Protein AF-A0AA43L9E2-F1 (afdb_monomer)

Secondary structure (DSSP, 8-state):
--TTSTT-----HHHHHHHHHHHHHTTS-GGGHHHHHHHHHHHHHHHHHHHHTTS--PPTTHHHHHHHHHHHHHHHHHHHHHHHS--SS--HHHHHHHHHHHHHHHHT--TTTT-

pLDDT: mean 92.57, std 9.2, range [44.69, 98.31]

Radius of gyration: 15.41 Å; Cα contacts (8 Å, |Δi|>4): 73; chains: 1; bounding box: 35×39×40 Å

Sequence (115 aa):
MDRLLDECQYSWYAEDIAIQLYYLLYVFGEDSKSERKVQYELFIKHFEQGYTEDGRHMPEGWKDQLGLFLRLREIIVFVGMHQSWDLSQPDDWTRDFLRDSRMRITKGVSLIDEF

Mean predicted aligned error: 4.19 Å

Foldseek 3Di:
DPPVCPPPDDDDPLLVLLLVLLVQQLQQFPVRLVVSVVSVVVSVVVVQCVCCVVPDDDDPCSVVCNFVSQLVVLVVVLVVCVVPHDPPPDDPSVVRSNVRSVVCNVVSGGSPNPD

Structure (mmCIF, N/CA/C/O backbone):
data_AF-A0AA43L9E2-F1
#
_entry.id   AF-A0AA43L9E2-F1
#
loop_
_atom_site.group_PDB
_atom_site.id
_atom_site.type_symbol
_atom_site.label_atom_id
_atom_site.label_alt_id
_atom_site.label_comp_id
_atom_site.label_asym_id
_atom_site.label_entity_id
_atom_site.label_seq_id
_atom_site.pdbx_PDB_ins_code
_atom_site.Cartn_x
_atom_site.Cartn_y
_atom_site.Cartn_z
_atom_site.occupancy
_atom_site.B_iso_or_equiv
_atom_site.auth_seq_id
_atom_site.auth_comp_id
_atom_site.auth_asym_id
_atom_site.auth_atom_id
_atom_site.pdbx_PDB_model_num
ATOM 1 N N . MET A 1 1 ? -7.580 23.742 -11.805 1.00 44.69 1 MET A N 1
ATOM 2 C CA . MET A 1 1 ? -7.685 23.366 -10.384 1.00 44.69 1 MET A CA 1
ATOM 3 C C . MET A 1 1 ? -8.422 22.029 -10.202 1.00 44.69 1 MET A C 1
ATOM 5 O O . MET A 1 1 ? -8.553 21.608 -9.068 1.00 44.69 1 MET A O 1
ATOM 9 N N . ASP A 1 2 ? -8.773 21.304 -11.282 1.00 50.62 2 ASP A N 1
ATOM 10 C CA . ASP A 1 2 ? -9.681 20.138 -11.209 1.00 50.62 2 ASP A CA 1
ATOM 11 C C . ASP A 1 2 ? -9.048 18.740 -11.355 1.00 50.62 2 ASP A C 1
ATOM 13 O O . ASP A 1 2 ? -9.748 17.753 -11.200 1.00 50.62 2 ASP A O 1
ATOM 17 N N . ARG A 1 3 ? -7.733 18.595 -11.579 1.00 56.19 3 ARG A N 1
ATOM 18 C CA . ARG A 1 3 ? -7.154 17.263 -11.876 1.00 56.19 3 ARG A CA 1
ATOM 19 C C . ARG A 1 3 ? -7.078 16.276 -10.700 1.00 56.19 3 ARG A C 1
ATOM 21 O O . ARG A 1 3 ? -6.760 15.115 -10.914 1.00 56.19 3 ARG A O 1
ATOM 28 N N . LEU A 1 4 ? -7.305 16.717 -9.459 1.00 60.59 4 LEU A N 1
ATOM 29 C CA . LEU A 1 4 ? -7.159 15.858 -8.270 1.00 60.59 4 LEU A CA 1
ATOM 30 C C . LEU A 1 4 ? -8.345 14.900 -8.063 1.00 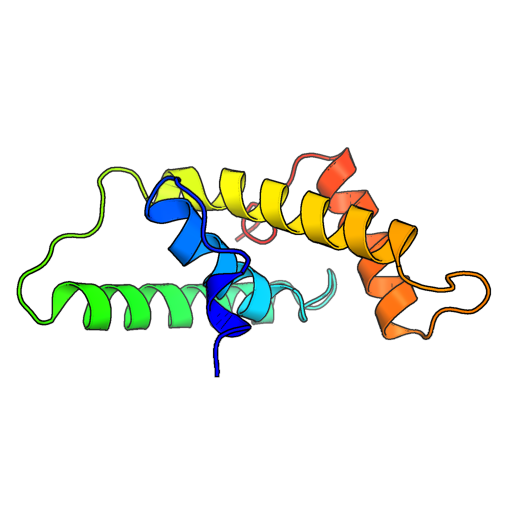60.59 4 LEU A C 1
ATOM 32 O O . LEU A 1 4 ? -8.181 13.901 -7.372 1.00 60.59 4 LEU A O 1
ATOM 36 N N . LEU A 1 5 ? -9.515 15.200 -8.642 1.00 71.19 5 LEU A N 1
ATOM 37 C CA . LEU A 1 5 ? -10.740 14.399 -8.500 1.00 71.19 5 LEU A CA 1
ATOM 38 C C . LEU A 1 5 ? -11.115 13.647 -9.789 1.00 71.19 5 LEU A C 1
ATOM 40 O O . LEU A 1 5 ? -12.150 12.988 -9.821 1.00 71.19 5 LEU A O 1
ATOM 44 N N . ASP A 1 6 ? -10.288 13.718 -10.838 1.00 77.06 6 ASP A N 1
ATOM 45 C CA . ASP A 1 6 ? -10.541 13.030 -12.115 1.00 77.06 6 ASP A CA 1
ATOM 46 C C . ASP A 1 6 ? -10.579 11.495 -11.950 1.00 77.06 6 ASP A C 1
ATOM 48 O O . ASP A 1 6 ? -11.208 10.800 -12.745 1.00 77.06 6 ASP A O 1
ATOM 52 N N . GLU A 1 7 ? -9.942 10.969 -10.896 1.00 76.19 7 GLU A N 1
ATOM 53 C CA . GLU A 1 7 ? -9.946 9.544 -10.533 1.00 76.19 7 GLU A CA 1
ATOM 54 C C . GLU A 1 7 ? -10.948 9.199 -9.413 1.00 76.19 7 GLU A C 1
ATOM 56 O O . GLU A 1 7 ? -10.975 8.060 -8.942 1.00 76.19 7 GLU A O 1
ATOM 61 N N . CYS A 1 8 ? -11.781 10.149 -8.961 1.00 83.12 8 CYS A N 1
ATOM 62 C CA . CYS A 1 8 ? -12.804 9.849 -7.960 1.00 83.12 8 CYS A CA 1
ATOM 63 C C . CYS A 1 8 ? -13.842 8.879 -8.523 1.00 83.12 8 CYS A C 1
ATOM 65 O O . CYS A 1 8 ? -14.465 9.119 -9.558 1.00 83.12 8 CYS A O 1
ATOM 67 N N . GLN A 1 9 ? -14.075 7.803 -7.784 1.00 85.12 9 GLN A N 1
ATOM 68 C CA . GLN A 1 9 ? -15.005 6.749 -8.159 1.00 85.12 9 GLN A CA 1
ATOM 69 C C . GLN A 1 9 ? -15.805 6.285 -6.945 1.00 85.12 9 GLN A C 1
ATOM 71 O O . GLN A 1 9 ? -15.391 6.452 -5.800 1.00 85.12 9 GLN A O 1
ATOM 76 N N . TYR A 1 10 ? -16.971 5.695 -7.200 1.00 87.94 10 TYR A N 1
ATOM 77 C CA . TYR A 1 10 ? -17.741 5.040 -6.150 1.00 87.94 10 TYR A CA 1
ATOM 78 C C . TYR A 1 10 ? -17.043 3.751 -5.728 1.00 87.94 10 TYR A C 1
ATOM 80 O O . TYR A 1 10 ? -16.843 2.866 -6.560 1.00 87.94 10 TYR A O 1
ATOM 88 N N . SER A 1 11 ? -16.729 3.632 -4.439 1.00 90.12 11 SER A N 1
ATOM 89 C CA . SER A 1 11 ? -16.165 2.414 -3.864 1.00 90.12 11 SER A CA 1
ATOM 90 C C . SER A 1 11 ? -16.362 2.328 -2.347 1.00 90.12 11 SER A C 1
ATOM 92 O O . SER A 1 11 ? -17.057 3.143 -1.738 1.00 90.12 11 SER A O 1
ATOM 94 N N . TRP A 1 12 ? -15.770 1.302 -1.740 1.00 92.38 12 TRP A N 1
ATOM 95 C CA . TRP A 1 12 ? -15.714 1.086 -0.302 1.00 92.38 12 TRP A CA 1
ATOM 96 C C . TRP A 1 12 ? -14.734 2.059 0.350 1.00 92.38 12 TRP A C 1
ATOM 98 O O . TRP A 1 12 ? -13.621 2.231 -0.136 1.00 92.38 12 TRP A O 1
ATOM 108 N N . TYR A 1 13 ? -15.080 2.596 1.523 1.00 92.44 13 TYR A N 1
ATOM 109 C CA . TYR A 1 13 ? -14.166 3.452 2.294 1.00 92.44 13 TYR A CA 1
ATOM 110 C C . TYR A 1 13 ? -12.812 2.786 2.587 1.00 92.44 13 TYR A C 1
ATOM 112 O O . TYR A 1 13 ? -11.791 3.460 2.657 1.00 92.44 13 TYR A O 1
ATOM 120 N N . ALA A 1 14 ? -12.787 1.459 2.740 1.00 95.19 14 ALA A N 1
ATOM 121 C CA . ALA A 1 14 ? -11.551 0.705 2.927 1.00 95.19 14 ALA A CA 1
ATOM 122 C C . ALA A 1 14 ? -10.612 0.767 1.708 1.00 95.19 14 ALA A C 1
ATOM 124 O O . ALA A 1 14 ? -9.398 0.679 1.891 1.00 95.19 14 ALA A O 1
ATOM 125 N N . GLU A 1 15 ? -11.138 0.947 0.489 1.00 95.75 15 GLU A N 1
ATOM 126 C CA . GLU A 1 15 ? -10.305 1.127 -0.704 1.00 95.75 15 GLU A CA 1
ATOM 127 C C . GLU A 1 15 ? -9.526 2.441 -0.625 1.00 95.75 15 GLU A C 1
ATOM 129 O O . GLU A 1 15 ? -8.313 2.433 -0.823 1.00 95.75 15 GLU A O 1
ATOM 134 N N . ASP A 1 16 ? -10.178 3.544 -0.254 1.00 93.88 16 ASP A N 1
ATOM 135 C CA . ASP A 1 16 ? -9.513 4.846 -0.123 1.00 93.88 16 ASP A CA 1
ATOM 136 C C . ASP A 1 16 ? -8.358 4.787 0.887 1.00 93.88 16 ASP A C 1
ATOM 138 O O . ASP A 1 16 ? -7.267 5.305 0.632 1.00 93.88 16 ASP A O 1
ATOM 142 N N . ILE A 1 17 ? -8.559 4.086 2.010 1.00 96.06 17 ILE A N 1
ATOM 143 C CA . ILE A 1 17 ? -7.509 3.857 3.014 1.00 96.06 17 ILE A CA 1
ATOM 144 C C . ILE A 1 17 ? -6.370 3.021 2.417 1.00 96.06 17 ILE A C 1
ATOM 146 O O . ILE A 1 17 ? -5.195 3.363 2.572 1.00 96.06 17 ILE A O 1
ATOM 150 N N . ALA A 1 18 ? -6.706 1.937 1.715 1.00 97.31 18 ALA A N 1
ATOM 151 C CA . ALA A 1 18 ? -5.728 1.054 1.094 1.00 97.31 18 ALA A CA 1
ATOM 152 C C . ALA A 1 18 ? -4.912 1.755 0.001 1.00 97.31 18 ALA A C 1
ATOM 154 O O . ALA A 1 18 ? -3.725 1.476 -0.118 1.00 97.31 18 ALA A O 1
ATOM 155 N N . ILE A 1 19 ? -5.492 2.684 -0.764 1.00 96.44 19 ILE A N 1
ATOM 156 C CA . ILE A 1 19 ? -4.764 3.466 -1.775 1.00 96.44 19 ILE A CA 1
ATOM 157 C C . ILE A 1 19 ? -3.698 4.342 -1.109 1.00 96.44 19 ILE A C 1
ATOM 159 O O . ILE A 1 19 ? -2.549 4.347 -1.556 1.00 96.44 19 ILE A O 1
ATOM 163 N N . GLN A 1 20 ? -4.043 5.048 -0.027 1.00 96.31 20 GLN A N 1
ATOM 164 C CA . GLN A 1 20 ? -3.067 5.866 0.704 1.00 96.31 20 GLN A CA 1
ATOM 165 C C . GLN A 1 20 ? -1.965 4.999 1.320 1.00 96.31 20 GLN A C 1
ATOM 167 O O . GLN A 1 20 ? -0.778 5.302 1.185 1.00 96.31 20 GLN A O 1
ATOM 172 N N . LEU A 1 21 ? -2.350 3.877 1.931 1.00 97.75 21 LEU A N 1
ATOM 173 C CA . LEU A 1 21 ? -1.405 2.913 2.482 1.00 97.75 21 LEU A CA 1
ATOM 174 C C . LEU A 1 21 ? -0.497 2.318 1.393 1.00 97.75 21 LEU A C 1
ATOM 176 O O . LEU A 1 21 ? 0.706 2.196 1.598 1.00 97.75 21 LEU A O 1
ATOM 180 N N . TYR A 1 22 ? -1.036 1.990 0.218 1.00 98.00 22 TYR A N 1
ATOM 181 C CA . TYR A 1 22 ? -0.271 1.450 -0.904 1.00 98.00 22 TYR A CA 1
ATOM 182 C C . TYR A 1 22 ? 0.867 2.390 -1.302 1.00 98.00 22 TYR A C 1
ATOM 184 O O . TYR A 1 22 ? 2.013 1.958 -1.396 1.00 98.00 22 TYR A O 1
ATOM 192 N N . TYR A 1 23 ? 0.579 3.681 -1.486 1.00 96.62 23 TYR A N 1
ATOM 193 C CA . TYR A 1 23 ? 1.599 4.653 -1.884 1.00 96.62 23 TYR A CA 1
ATOM 194 C C . TYR A 1 23 ? 2.637 4.942 -0.797 1.00 96.62 23 TYR A C 1
ATOM 196 O O . TYR A 1 23 ? 3.745 5.369 -1.115 1.00 96.62 23 TYR A O 1
ATOM 204 N N . LEU A 1 24 ? 2.327 4.659 0.467 1.00 97.25 24 LEU A N 1
ATOM 205 C CA . LEU A 1 24 ? 3.332 4.643 1.524 1.00 97.25 24 LEU A CA 1
ATOM 206 C C . LEU A 1 24 ? 4.221 3.393 1.442 1.00 97.25 24 LEU A C 1
ATOM 208 O O . LEU A 1 24 ? 5.428 3.483 1.652 1.00 97.25 24 LEU A O 1
ATOM 212 N N . LEU A 1 25 ? 3.638 2.225 1.154 1.00 97.06 25 LEU A N 1
ATOM 213 C CA . LEU A 1 25 ? 4.329 0.938 1.257 1.00 97.06 25 LEU A CA 1
ATOM 214 C C . LEU A 1 25 ? 5.055 0.488 -0.022 1.00 97.06 25 LEU A C 1
ATOM 216 O O . LEU A 1 25 ? 6.008 -0.282 0.082 1.00 97.06 25 LEU A O 1
ATOM 220 N N . TYR A 1 26 ? 4.639 0.930 -1.215 1.00 94.75 26 TYR A N 1
ATOM 221 C CA . TYR A 1 26 ? 5.152 0.401 -2.494 1.00 94.75 26 TYR A CA 1
ATOM 222 C C . TYR A 1 26 ? 6.648 0.662 -2.729 1.00 94.75 26 TYR A C 1
ATOM 224 O O . TYR A 1 26 ? 7.277 -0.030 -3.525 1.00 94.75 26 TYR A O 1
ATOM 232 N N . VAL A 1 27 ? 7.221 1.648 -2.031 1.00 93.25 27 VAL A N 1
ATOM 233 C CA . VAL A 1 27 ? 8.654 1.974 -2.096 1.00 93.25 27 VAL A CA 1
ATOM 234 C C . VAL A 1 27 ? 9.531 0.929 -1.402 1.00 93.25 27 VAL A C 1
ATOM 236 O O . VAL A 1 27 ? 10.732 0.882 -1.653 1.00 93.25 27 VAL A O 1
ATOM 239 N N . PHE A 1 28 ? 8.948 0.086 -0.543 1.00 93.94 28 PHE A N 1
ATOM 240 C CA . PHE A 1 28 ? 9.655 -0.975 0.166 1.00 93.94 28 PHE A CA 1
ATOM 241 C C . PHE A 1 28 ? 9.562 -2.289 -0.618 1.00 93.94 28 PHE A C 1
ATOM 243 O O . PHE A 1 28 ? 8.538 -2.986 -0.598 1.00 93.94 28 PHE A O 1
ATOM 250 N N . GLY A 1 29 ? 10.660 -2.621 -1.298 1.00 90.44 29 GLY A N 1
ATOM 251 C CA . GLY A 1 29 ? 10.832 -3.886 -2.012 1.00 90.44 29 GLY A CA 1
ATOM 252 C C . GLY A 1 29 ? 10.855 -5.107 -1.088 1.00 90.44 29 GLY A C 1
ATOM 253 O O . GLY A 1 29 ? 10.722 -5.006 0.135 1.00 90.44 29 GLY A O 1
ATOM 254 N 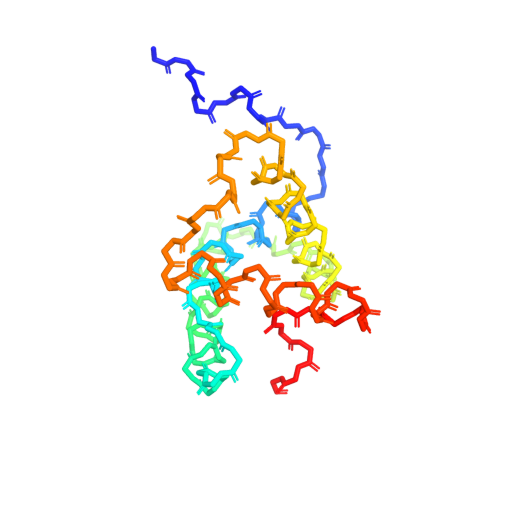N . GLU A 1 30 ? 11.029 -6.289 -1.677 1.00 90.75 30 GLU A N 1
ATOM 255 C CA . GLU A 1 30 ? 10.981 -7.552 -0.924 1.00 90.75 30 GLU A CA 1
ATOM 256 C C . GLU A 1 30 ? 12.113 -7.719 0.105 1.00 90.75 30 GLU A C 1
ATOM 258 O O . GLU A 1 30 ? 11.916 -8.409 1.105 1.00 90.75 30 GLU A O 1
ATOM 263 N N . ASP A 1 31 ? 13.241 -7.030 -0.076 1.00 91.19 31 ASP A N 1
ATOM 264 C CA . ASP A 1 31 ? 14.372 -7.041 0.864 1.00 91.19 31 ASP A CA 1
ATOM 265 C C . ASP A 1 31 ? 14.176 -6.102 2.074 1.00 91.19 31 ASP A C 1
ATOM 267 O O . ASP A 1 31 ? 15.004 -6.079 2.980 1.00 91.19 31 ASP A O 1
ATOM 271 N N . SER A 1 32 ? 13.085 -5.325 2.120 1.00 93.19 32 SER A N 1
ATOM 272 C CA . SER A 1 32 ? 12.803 -4.335 3.180 1.00 93.19 32 SER A CA 1
ATOM 273 C C . SER A 1 32 ? 11.453 -4.568 3.869 1.00 93.19 32 SER A C 1
ATOM 275 O O . SER A 1 32 ? 10.743 -3.629 4.238 1.00 93.19 32 SER A O 1
ATOM 277 N N . LYS A 1 33 ? 11.057 -5.839 4.030 1.00 93.25 33 LYS A N 1
ATOM 278 C CA . LYS A 1 33 ? 9.775 -6.223 4.654 1.00 93.25 33 LYS A CA 1
ATOM 279 C C . LYS A 1 33 ? 9.637 -5.751 6.099 1.00 93.25 33 LYS A C 1
ATOM 281 O O . LYS A 1 33 ? 8.546 -5.345 6.493 1.00 93.25 33 LYS A O 1
ATOM 286 N N . SER A 1 34 ? 10.717 -5.784 6.878 1.00 94.44 34 SER A N 1
ATOM 287 C CA . SER A 1 34 ? 10.735 -5.298 8.263 1.00 94.44 34 SER A CA 1
ATOM 288 C C . SER A 1 34 ? 10.376 -3.818 8.347 1.00 94.44 34 SER A C 1
ATOM 290 O O . SER A 1 34 ? 9.511 -3.424 9.124 1.00 94.44 34 SER A O 1
ATOM 292 N N . GLU A 1 35 ? 10.997 -3.001 7.504 1.00 96.50 35 GLU A N 1
ATOM 293 C CA . GLU A 1 35 ? 10.766 -1.566 7.407 1.00 96.50 35 GLU A CA 1
ATOM 294 C C . GLU A 1 35 ? 9.344 -1.294 6.915 1.00 96.50 35 GLU A C 1
ATOM 296 O O . GLU A 1 35 ? 8.642 -0.464 7.495 1.00 96.50 35 GLU A O 1
ATOM 301 N N . ARG A 1 36 ? 8.885 -2.055 5.910 1.00 96.69 36 ARG A N 1
ATOM 302 C CA . ARG A 1 36 ? 7.511 -1.993 5.392 1.00 96.69 36 ARG A CA 1
ATOM 303 C C . ARG A 1 36 ? 6.481 -2.251 6.493 1.00 96.69 36 ARG A C 1
ATOM 305 O O . ARG A 1 36 ? 5.512 -1.501 6.603 1.00 96.69 36 ARG A O 1
ATOM 312 N N . LYS A 1 37 ? 6.709 -3.261 7.340 1.00 97.25 37 LYS A N 1
ATOM 313 C CA . LYS A 1 37 ? 5.849 -3.576 8.490 1.00 97.25 37 LYS A CA 1
ATOM 314 C C . LYS A 1 37 ? 5.806 -2.431 9.502 1.00 97.25 37 LYS A C 1
ATOM 316 O O . LYS A 1 37 ? 4.722 -2.035 9.920 1.00 97.25 37 LYS A O 1
ATOM 321 N N . VAL A 1 38 ? 6.958 -1.856 9.855 1.00 97.50 38 VAL A N 1
ATOM 322 C CA . VAL A 1 38 ? 7.020 -0.710 10.781 1.00 97.50 38 VAL A CA 1
ATOM 323 C C . VAL A 1 38 ? 6.231 0.484 10.235 1.00 97.50 38 VAL A C 1
ATOM 325 O O . VAL A 1 38 ? 5.476 1.113 10.976 1.00 97.50 38 VAL A O 1
ATOM 328 N N . GLN A 1 39 ? 6.354 0.785 8.937 1.00 97.88 39 GLN A N 1
ATOM 329 C CA . GLN A 1 39 ? 5.582 1.869 8.318 1.00 97.88 39 GLN A CA 1
ATOM 330 C C . GLN A 1 39 ? 4.080 1.582 8.301 1.00 97.88 39 GLN A C 1
ATOM 332 O O . GLN A 1 39 ? 3.288 2.483 8.577 1.00 97.88 39 GLN A O 1
ATOM 337 N N . TYR A 1 40 ? 3.682 0.337 8.033 1.00 97.69 40 TYR A N 1
ATOM 338 C CA . TYR A 1 40 ? 2.289 -0.086 8.138 1.00 97.69 40 TYR A CA 1
ATOM 339 C C . TYR A 1 40 ? 1.734 0.144 9.551 1.00 97.69 40 TYR A C 1
ATOM 341 O O . TYR A 1 40 ? 0.704 0.795 9.704 1.00 97.69 40 TYR A O 1
ATOM 349 N N . GLU A 1 41 ? 2.426 -0.324 10.591 1.00 97.88 41 GLU A N 1
ATOM 350 C CA . GLU A 1 41 ? 1.975 -0.184 11.982 1.00 97.88 41 GLU A CA 1
ATOM 351 C C . GLU A 1 41 ? 1.832 1.289 12.398 1.00 97.88 41 GLU A C 1
ATOM 353 O O . GLU A 1 41 ? 0.834 1.670 13.019 1.00 97.88 41 GLU A O 1
ATOM 358 N N . LEU A 1 42 ? 2.798 2.132 12.013 1.00 98.31 42 LEU A N 1
ATOM 359 C CA . LEU A 1 42 ? 2.750 3.576 12.252 1.00 98.31 42 LEU A CA 1
ATOM 360 C C . LEU A 1 42 ? 1.576 4.235 11.525 1.00 98.31 42 LEU A C 1
ATOM 362 O O . LEU A 1 42 ? 0.850 5.026 12.134 1.00 98.31 42 LEU A O 1
ATOM 366 N N . PHE A 1 43 ? 1.365 3.894 10.252 1.00 97.81 43 PHE A N 1
ATOM 367 C CA . PHE A 1 43 ? 0.253 4.419 9.469 1.00 97.81 43 PHE A CA 1
ATOM 368 C C . PHE A 1 43 ? -1.085 4.055 10.101 1.00 97.81 43 PHE A C 1
ATOM 370 O O . PHE A 1 43 ? -1.877 4.949 10.374 1.00 97.81 43 PHE A O 1
ATOM 377 N N . ILE A 1 44 ? -1.326 2.771 10.383 1.00 97.00 44 ILE A N 1
ATOM 378 C CA . ILE A 1 44 ? -2.608 2.304 10.927 1.00 97.00 44 ILE A CA 1
ATOM 379 C C . ILE A 1 44 ? -2.914 3.011 12.247 1.00 97.00 44 ILE A C 1
ATOM 381 O O . ILE A 1 44 ? -4.004 3.555 12.406 1.00 97.00 44 ILE A O 1
ATOM 385 N N . LYS A 1 45 ? -1.934 3.087 13.156 1.00 97.56 45 LYS A N 1
ATOM 386 C CA . LYS A 1 45 ? -2.093 3.757 14.451 1.00 97.56 45 LYS A CA 1
ATOM 387 C C . LYS A 1 45 ? -2.518 5.220 14.299 1.00 97.56 45 LYS A C 1
ATOM 389 O O . LYS A 1 45 ? -3.473 5.653 14.940 1.00 97.56 45 LYS A O 1
ATOM 394 N N . HIS A 1 46 ? -1.790 5.991 13.494 1.00 98.06 46 HIS A N 1
ATOM 395 C CA . HIS A 1 46 ? -2.034 7.429 13.375 1.00 98.06 46 HIS A CA 1
ATOM 396 C C . HIS A 1 46 ? -3.244 7.750 12.494 1.00 98.06 46 HIS A C 1
ATOM 398 O O . HIS A 1 46 ? -3.979 8.688 12.798 1.00 98.06 46 HIS A O 1
ATOM 404 N N . PHE A 1 47 ? -3.492 6.951 11.455 1.00 96.88 47 PHE A N 1
ATOM 4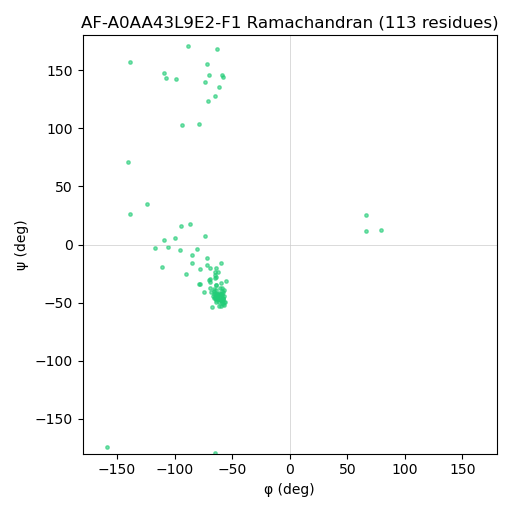05 C CA . PHE A 1 47 ? -4.669 7.081 10.606 1.00 96.88 47 PHE A CA 1
ATOM 406 C C . PHE A 1 47 ? -5.950 6.816 11.399 1.00 96.88 47 PHE A C 1
ATOM 408 O O . PHE A 1 47 ? -6.854 7.644 11.369 1.00 96.88 47 PHE A O 1
ATOM 415 N N . GLU A 1 48 ? -6.022 5.711 12.153 1.00 96.19 48 GLU A N 1
ATOM 416 C CA . GLU A 1 48 ? -7.186 5.414 13.000 1.00 96.19 48 GLU A CA 1
ATOM 417 C C . GLU A 1 48 ? -7.427 6.522 14.027 1.00 96.19 48 GLU A C 1
ATOM 419 O O . GLU A 1 48 ? -8.565 6.954 14.209 1.00 96.19 48 GLU A O 1
ATOM 424 N N . GLN A 1 49 ? -6.363 7.016 14.668 1.00 97.38 49 GLN A N 1
ATOM 425 C CA . GLN A 1 49 ? -6.465 8.110 15.631 1.00 97.38 49 GLN A CA 1
ATOM 426 C C . GLN A 1 49 ? -7.062 9.373 14.994 1.00 97.38 49 GLN A C 1
ATOM 428 O O . GLN A 1 49 ? -8.015 9.923 15.534 1.00 97.38 49 GLN A O 1
ATOM 433 N N . GLY A 1 50 ? -6.536 9.817 13.848 1.00 97.06 50 GLY A N 1
ATOM 434 C CA . GLY A 1 50 ? -7.040 11.016 13.172 1.00 97.06 50 GLY A CA 1
ATOM 435 C C . GLY A 1 50 ? -8.440 10.829 12.585 1.00 97.06 50 GLY A C 1
ATOM 436 O O . GLY A 1 50 ? -9.276 11.723 12.669 1.00 97.06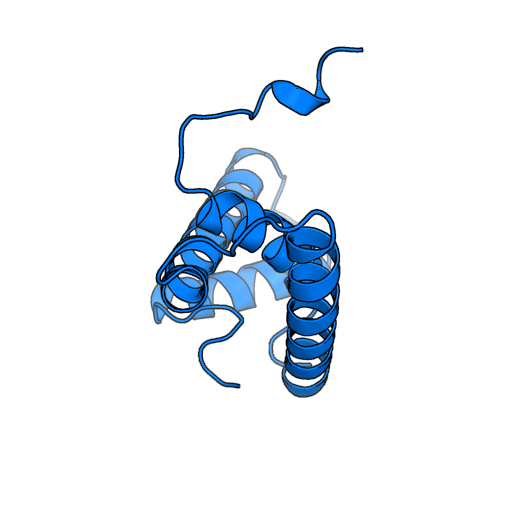 50 GLY A O 1
ATOM 437 N N . TYR A 1 51 ? -8.745 9.650 12.036 1.00 95.38 51 TYR A N 1
ATOM 438 C CA . TYR A 1 51 ? -10.063 9.363 11.467 1.00 95.38 51 TYR A CA 1
ATOM 439 C C . TYR A 1 51 ? -11.169 9.398 12.532 1.00 95.38 51 TYR A C 1
ATOM 441 O O . TYR A 1 51 ? -12.293 9.809 12.241 1.00 95.38 51 TYR A O 1
ATOM 449 N N . THR A 1 52 ? -10.853 8.972 13.759 1.00 96.44 52 THR A N 1
ATOM 450 C CA . THR A 1 52 ? -11.808 8.854 14.872 1.00 96.44 52 THR A CA 1
ATOM 451 C C . THR A 1 52 ? -11.846 10.071 15.806 1.00 96.44 52 THR A C 1
ATOM 453 O O . THR A 1 52 ? -12.706 10.119 16.684 1.00 96.44 52 THR A O 1
ATOM 456 N N . GLU A 1 53 ? -10.982 11.074 15.606 1.00 96.75 53 GLU A N 1
ATOM 457 C CA . GLU A 1 53 ? -10.837 12.244 16.491 1.00 96.75 53 GLU A CA 1
ATOM 458 C C . GLU A 1 53 ? -12.148 13.035 16.672 1.00 96.75 53 GLU A C 1
ATOM 460 O O . GLU A 1 53 ? -12.497 13.412 17.789 1.00 96.75 53 GLU A O 1
ATOM 465 N N . ASP A 1 54 ? -12.934 13.184 15.602 1.00 94.81 54 ASP A N 1
ATOM 466 C CA . ASP A 1 54 ? -14.226 13.891 15.611 1.00 94.81 54 ASP A CA 1
ATOM 467 C C . ASP A 1 54 ? -15.420 12.993 16.016 1.00 94.81 54 ASP A C 1
ATOM 469 O O . ASP A 1 54 ? -16.578 13.300 15.722 1.00 94.81 54 ASP A O 1
ATOM 473 N N . GLY A 1 55 ? -15.166 11.839 16.643 1.00 92.88 55 GLY A N 1
ATOM 474 C CA . GLY A 1 55 ? -16.203 10.890 17.069 1.00 92.88 55 GLY A CA 1
ATOM 475 C C . GLY A 1 55 ? -16.750 9.988 15.955 1.00 92.88 55 GLY A C 1
ATOM 476 O O . GLY A 1 55 ? -17.768 9.323 16.145 1.00 92.88 55 GLY A O 1
ATOM 477 N N . ARG A 1 56 ? -16.091 9.944 14.789 1.00 94.50 56 ARG A N 1
ATOM 478 C CA . ARG A 1 56 ? -16.394 8.963 13.734 1.00 94.50 56 ARG A CA 1
ATOM 479 C C . ARG A 1 56 ? -15.914 7.572 14.144 1.00 94.50 56 ARG A C 1
ATOM 481 O O . ARG A 1 56 ? -14.960 7.424 14.903 1.00 94.50 56 ARG A O 1
ATOM 488 N N . HIS A 1 57 ? -16.535 6.547 13.572 1.00 94.75 57 HIS A N 1
ATOM 489 C CA . HIS A 1 57 ? -16.092 5.163 13.711 1.00 94.75 57 HIS A CA 1
ATOM 490 C C . HIS A 1 57 ? -15.468 4.673 12.412 1.00 94.75 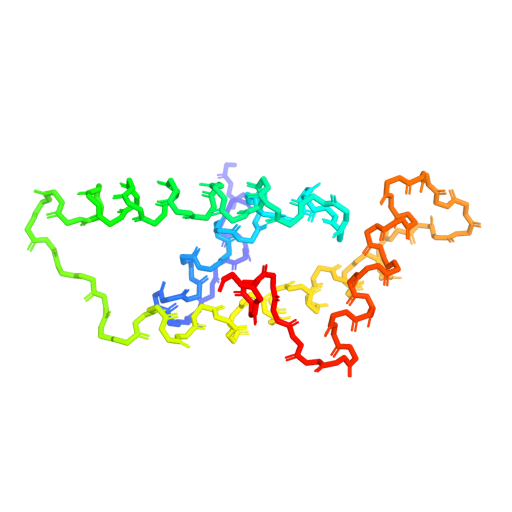57 HIS A C 1
ATOM 492 O O . HIS A 1 57 ? -15.937 5.012 11.323 1.00 94.75 57 HIS A O 1
ATOM 498 N N . MET A 1 58 ? -14.426 3.853 12.535 1.00 95.31 58 MET A N 1
ATOM 499 C CA . MET A 1 58 ? -13.878 3.142 11.387 1.00 95.31 58 MET A CA 1
ATOM 500 C C . MET A 1 58 ? -14.960 2.256 10.746 1.00 95.31 58 MET A C 1
ATOM 502 O O . MET A 1 58 ? -15.793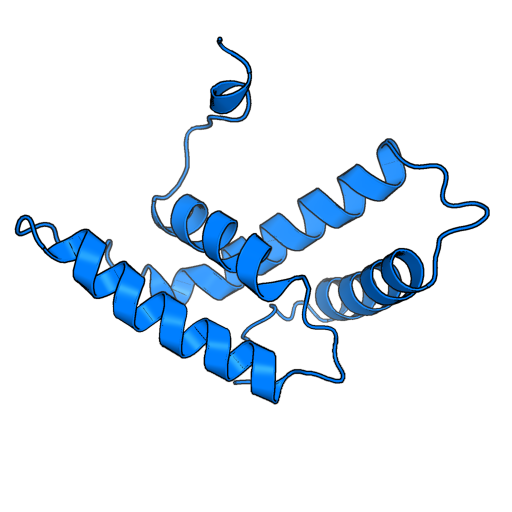 1.707 11.474 1.00 95.31 58 MET A O 1
ATOM 506 N N . PRO A 1 59 ? -14.952 2.081 9.412 1.00 92.94 59 PRO A N 1
ATOM 507 C CA . PRO A 1 59 ? -15.859 1.150 8.751 1.00 92.94 59 PRO A CA 1
ATOM 508 C C . PRO A 1 59 ? -15.680 -0.275 9.291 1.00 92.94 59 PRO A C 1
ATOM 510 O O . PRO A 1 59 ? -14.566 -0.698 9.597 1.00 92.94 59 PRO A O 1
ATOM 513 N N . GLU A 1 60 ? -16.763 -1.038 9.397 1.00 93.19 60 GLU A N 1
ATOM 514 C CA . GLU A 1 60 ? -16.691 -2.426 9.857 1.00 93.19 60 GLU A CA 1
ATOM 515 C C . GLU A 1 60 ? -15.836 -3.284 8.905 1.00 93.19 60 GLU A C 1
ATOM 517 O O . GLU A 1 60 ? -15.944 -3.167 7.684 1.00 93.19 60 GLU A O 1
ATOM 522 N N . GLY A 1 61 ? -14.951 -4.122 9.458 1.00 93.69 61 GLY A N 1
ATOM 523 C CA . GLY A 1 61 ? -14.106 -5.038 8.679 1.00 93.69 61 GLY A CA 1
ATOM 524 C C . GLY A 1 61 ? -13.056 -4.369 7.780 1.00 93.69 61 GLY A C 1
ATOM 525 O O . GLY A 1 61 ? -12.460 -5.038 6.940 1.00 93.69 61 GLY A O 1
ATOM 526 N N . TRP A 1 62 ? -12.800 -3.063 7.926 1.00 95.12 62 TRP A N 1
ATOM 527 C CA . TRP A 1 62 ? -11.920 -2.331 7.005 1.00 95.12 62 TRP A CA 1
ATOM 528 C C . TRP A 1 62 ? -10.493 -2.905 6.934 1.00 95.12 62 TRP A C 1
ATOM 530 O O . TRP A 1 62 ? -9.920 -2.961 5.848 1.00 95.12 62 TRP A O 1
ATOM 540 N N . LYS A 1 63 ? -9.939 -3.380 8.063 1.00 95.06 63 LYS A N 1
ATOM 541 C CA . LYS A 1 63 ? -8.604 -4.009 8.123 1.00 95.06 63 LYS A CA 1
ATOM 542 C C . LYS A 1 63 ? -8.553 -5.311 7.329 1.00 95.06 63 LYS A C 1
ATOM 544 O O . LYS A 1 63 ? -7.600 -5.529 6.587 1.00 95.06 63 LYS A O 1
ATOM 549 N N . ASP A 1 64 ? -9.603 -6.124 7.426 1.00 94.44 64 ASP A N 1
ATOM 550 C CA . ASP A 1 64 ? -9.707 -7.408 6.724 1.00 94.44 64 ASP A CA 1
ATOM 551 C C . ASP A 1 64 ? -9.762 -7.216 5.199 1.00 94.44 64 ASP A C 1
ATOM 553 O O . ASP A 1 64 ? -9.345 -8.079 4.428 1.00 94.44 64 ASP A O 1
ATOM 557 N N . GLN A 1 65 ? -10.240 -6.052 4.750 1.00 95.88 65 GLN A N 1
ATOM 558 C CA . GLN A 1 65 ? -10.318 -5.690 3.336 1.00 95.88 65 GLN A CA 1
ATOM 559 C C . GLN A 1 65 ? -9.018 -5.090 2.779 1.00 95.88 65 GLN A C 1
ATOM 561 O O . GLN A 1 65 ? -8.848 -5.056 1.557 1.00 95.88 65 GLN A O 1
ATOM 566 N N . LEU A 1 66 ? -8.076 -4.646 3.623 1.00 96.75 66 LEU A N 1
ATOM 567 C CA . LEU A 1 66 ? -6.852 -3.979 3.157 1.00 96.75 66 LEU A CA 1
ATOM 568 C C . LEU A 1 66 ? -6.035 -4.866 2.220 1.00 96.75 66 LEU A C 1
ATOM 570 O O . LEU A 1 66 ? -5.648 -4.418 1.145 1.00 96.75 66 LEU A O 1
ATOM 574 N N . GLY A 1 67 ? -5.819 -6.135 2.574 1.00 96.75 67 GLY A N 1
ATOM 575 C CA . GLY A 1 67 ? -5.059 -7.060 1.726 1.00 96.75 67 GLY A CA 1
ATOM 576 C C . GLY A 1 67 ? -5.687 -7.245 0.338 1.00 96.75 67 GLY A C 1
ATOM 577 O O . GLY A 1 67 ? -4.983 -7.373 -0.666 1.00 96.75 67 GLY A O 1
ATOM 578 N N . LEU A 1 68 ? -7.020 -7.195 0.238 1.00 96.81 68 LEU A N 1
ATOM 579 C CA . LEU A 1 68 ? -7.724 -7.238 -1.045 1.00 96.81 68 LEU A CA 1
ATOM 580 C C . LEU A 1 68 ? -7.457 -5.977 -1.875 1.00 96.81 68 LEU A C 1
ATOM 582 O O . LEU A 1 68 ? -7.016 -6.091 -3.020 1.00 96.81 68 LEU A O 1
ATOM 586 N N . PHE A 1 69 ? -7.695 -4.795 -1.308 1.00 97.81 69 PHE A N 1
ATOM 587 C CA . PHE A 1 69 ? -7.558 -3.536 -2.043 1.00 97.81 69 PHE A CA 1
ATOM 588 C C . PHE A 1 69 ? -6.101 -3.178 -2.361 1.00 97.81 69 PHE A C 1
ATOM 590 O O . PHE A 1 69 ? -5.831 -2.616 -3.420 1.00 97.81 69 PHE A O 1
ATOM 597 N N . LEU A 1 70 ? -5.142 -3.577 -1.523 1.00 98.12 70 LEU A N 1
ATOM 598 C CA . LEU A 1 70 ? -3.715 -3.420 -1.814 1.00 98.12 70 LEU A CA 1
ATOM 599 C C . LEU A 1 70 ? -3.291 -4.238 -3.040 1.00 98.12 70 LEU A C 1
ATOM 601 O O . LEU A 1 70 ? -2.597 -3.712 -3.908 1.00 98.12 70 LEU A O 1
ATOM 605 N N . ARG A 1 71 ? -3.755 -5.491 -3.159 1.00 98.00 71 ARG A N 1
ATOM 606 C CA . ARG A 1 71 ? -3.512 -6.313 -4.360 1.00 98.00 71 ARG A CA 1
ATOM 607 C C . ARG A 1 71 ? -4.157 -5.697 -5.595 1.00 98.00 71 ARG A C 1
ATOM 609 O O . ARG A 1 71 ? -3.531 -5.651 -6.652 1.00 98.00 71 ARG A O 1
ATOM 616 N N . LEU A 1 72 ? -5.390 -5.203 -5.466 1.00 97.62 72 LEU A N 1
ATOM 617 C CA . LEU A 1 72 ? -6.076 -4.521 -6.563 1.00 97.62 72 LEU A CA 1
ATOM 618 C C . LEU A 1 72 ? -5.280 -3.296 -7.034 1.00 97.62 72 LEU A C 1
ATOM 620 O O . LEU A 1 72 ? -5.031 -3.158 -8.233 1.00 97.62 72 LEU A O 1
ATOM 624 N N . ARG A 1 73 ? -4.835 -2.436 -6.109 1.00 97.62 73 ARG A N 1
ATOM 625 C CA . ARG A 1 73 ? -4.073 -1.231 -6.460 1.00 97.62 73 ARG A CA 1
ATOM 626 C C . ARG A 1 73 ? -2.733 -1.568 -7.104 1.00 97.62 73 ARG A C 1
ATOM 628 O O . ARG A 1 73 ? -2.367 -0.920 -8.081 1.00 97.62 73 ARG A O 1
ATOM 635 N N . GLU A 1 74 ? -2.045 -2.601 -6.622 1.00 97.94 74 GLU A N 1
ATOM 636 C CA . GLU A 1 74 ? -0.800 -3.074 -7.229 1.00 97.94 74 GLU A CA 1
ATOM 637 C C . GLU A 1 74 ? -1.004 -3.526 -8.680 1.00 97.94 74 GLU A C 1
ATOM 639 O O . GLU A 1 74 ? -0.236 -3.135 -9.557 1.00 97.94 74 GLU A O 1
ATOM 644 N N . ILE A 1 75 ? -2.077 -4.275 -8.965 1.00 98.19 75 ILE A N 1
ATOM 645 C CA . ILE A 1 75 ? -2.433 -4.677 -10.336 1.00 98.19 75 ILE A CA 1
ATOM 646 C C . ILE A 1 75 ? -2.699 -3.449 -11.211 1.00 98.19 75 ILE A C 1
ATOM 648 O O . ILE A 1 75 ? -2.181 -3.377 -12.325 1.00 98.19 75 ILE A O 1
ATOM 652 N N . ILE A 1 76 ? -3.475 -2.477 -10.718 1.00 96.69 76 ILE A N 1
ATOM 653 C CA . ILE A 1 76 ? -3.788 -1.243 -11.456 1.00 96.69 76 ILE A CA 1
ATOM 654 C C . ILE A 1 76 ? -2.502 -0.487 -11.811 1.00 96.69 76 ILE A C 1
ATOM 656 O O . ILE A 1 76 ? -2.309 -0.124 -12.971 1.00 96.69 76 ILE A O 1
ATOM 660 N N . VAL A 1 77 ? -1.595 -0.297 -10.847 1.00 96.56 77 VAL A N 1
ATOM 661 C CA . VAL A 1 77 ? -0.313 0.389 -11.072 1.00 96.56 77 VAL A CA 1
ATOM 662 C C . VAL A 1 77 ? 0.573 -0.404 -12.033 1.00 96.56 77 VAL A C 1
ATOM 664 O O . VAL A 1 77 ? 1.101 0.164 -12.987 1.00 96.56 77 VAL A O 1
ATOM 667 N N . PHE A 1 78 ? 0.685 -1.720 -11.842 1.00 96.88 78 PHE A N 1
ATOM 668 C CA . PHE A 1 78 ? 1.471 -2.598 -12.706 1.00 96.88 78 PHE A CA 1
ATOM 669 C C . PHE A 1 78 ? 1.000 -2.539 -14.165 1.00 96.88 78 PHE A C 1
ATOM 671 O O . PHE A 1 78 ? 1.820 -2.398 -15.075 1.00 96.88 78 PHE A O 1
ATOM 678 N N . VAL A 1 79 ? -0.313 -2.613 -14.404 1.00 96.62 79 VAL A N 1
ATOM 679 C CA . VAL A 1 79 ? -0.899 -2.497 -15.748 1.00 96.62 79 VAL A CA 1
ATOM 680 C C . VAL A 1 79 ? -0.697 -1.088 -16.309 1.00 96.62 79 VAL A C 1
ATOM 682 O O . VAL A 1 79 ? -0.282 -0.953 -17.460 1.00 96.62 79 VAL A O 1
ATOM 685 N N . GLY A 1 80 ? -0.923 -0.047 -15.503 1.00 95.38 80 GLY A N 1
ATOM 686 C CA . GLY A 1 80 ? -0.745 1.349 -15.910 1.00 95.38 80 GLY A CA 1
ATOM 687 C C . GLY A 1 80 ? 0.679 1.665 -16.375 1.00 95.38 80 GLY A C 1
ATOM 688 O O . GLY A 1 80 ? 0.857 2.332 -17.397 1.00 95.38 80 GLY A O 1
ATOM 689 N N . MET A 1 81 ? 1.693 1.119 -15.694 1.00 94.44 81 MET A N 1
ATOM 690 C CA . MET A 1 81 ? 3.097 1.242 -16.108 1.00 94.44 81 MET A CA 1
ATOM 691 C C . MET A 1 81 ? 3.356 0.571 -17.461 1.00 94.44 81 MET A C 1
ATOM 693 O O . MET A 1 81 ? 3.969 1.183 -18.328 1.00 94.44 81 MET A O 1
ATOM 697 N N . HIS A 1 82 ? 2.842 -0.642 -17.693 1.00 93.56 82 HIS A N 1
ATOM 698 C CA . HIS A 1 82 ? 3.005 -1.323 -18.988 1.00 93.56 82 HIS A CA 1
ATOM 699 C C . HIS A 1 82 ? 2.298 -0.607 -20.144 1.00 93.56 82 HIS A C 1
ATOM 701 O O . HIS A 1 82 ? 2.727 -0.731 -21.288 1.00 93.56 82 HIS A O 1
ATOM 707 N N . GLN A 1 83 ? 1.206 0.107 -19.867 1.00 93.19 83 GLN A N 1
ATOM 708 C CA . GLN A 1 83 ? 0.476 0.866 -20.884 1.00 93.19 83 GLN A CA 1
ATOM 709 C C . GLN A 1 83 ? 1.148 2.197 -21.226 1.00 93.19 83 GLN A C 1
ATOM 711 O O . GLN A 1 83 ? 1.062 2.642 -22.369 1.00 93.19 83 GLN A O 1
ATOM 716 N N . SER A 1 84 ? 1.774 2.843 -20.241 1.00 90.62 84 SER A N 1
ATOM 717 C CA . SER A 1 84 ? 2.145 4.259 -20.346 1.00 90.62 84 SER A CA 1
ATOM 718 C C . SER A 1 84 ? 3.651 4.507 -20.433 1.00 90.62 84 SER A C 1
ATOM 720 O O . SER A 1 84 ? 4.049 5.605 -20.815 1.00 90.62 84 SER A O 1
ATOM 722 N N . TRP A 1 85 ? 4.496 3.554 -20.025 1.00 89.31 85 TRP A N 1
ATOM 723 C CA . TRP A 1 85 ? 5.948 3.745 -19.924 1.00 89.31 85 TRP A CA 1
ATOM 724 C C . TRP A 1 85 ? 6.697 2.957 -21.004 1.00 89.31 85 TRP A C 1
ATOM 726 O O . TRP A 1 85 ? 6.291 1.862 -21.391 1.00 89.31 85 TRP A O 1
ATOM 736 N N . ASP A 1 86 ? 7.834 3.492 -21.460 1.00 88.75 86 ASP A N 1
ATOM 737 C CA . ASP A 1 86 ? 8.786 2.737 -22.279 1.00 88.75 86 ASP A CA 1
ATOM 738 C C . ASP A 1 86 ? 9.621 1.823 -21.376 1.00 88.75 86 ASP A C 1
ATOM 740 O O . ASP A 1 86 ? 10.528 2.258 -20.669 1.00 88.75 86 ASP A O 1
ATOM 744 N N . LEU A 1 87 ? 9.290 0.534 -21.395 1.00 90.50 87 LEU A N 1
ATOM 745 C CA . LEU A 1 87 ? 9.944 -0.490 -20.581 1.00 90.50 87 LEU A CA 1
ATOM 746 C C . LEU A 1 87 ? 11.075 -1.217 -21.325 1.00 90.50 87 LEU A C 1
ATOM 748 O O . LEU A 1 87 ? 11.499 -2.289 -20.893 1.00 90.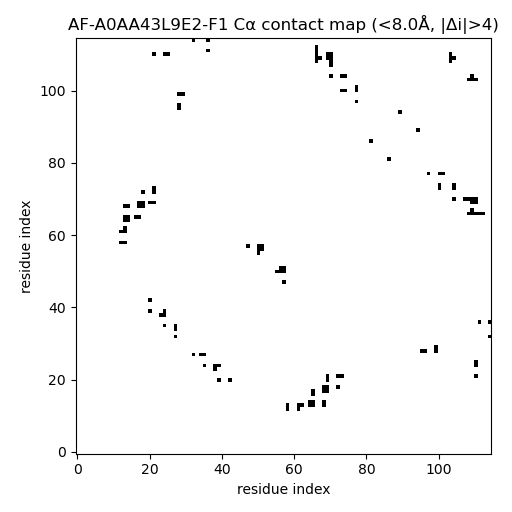50 87 LEU A O 1
ATOM 752 N N . SER A 1 88 ? 11.573 -0.675 -22.443 1.00 90.31 88 SER A N 1
ATOM 753 C CA . SER A 1 88 ? 12.705 -1.271 -23.166 1.00 90.31 88 SER A CA 1
ATOM 754 C C . SER A 1 88 ? 14.025 -1.161 -22.392 1.00 90.31 88 SER A C 1
ATOM 756 O O . SER A 1 88 ? 14.857 -2.069 -22.461 1.00 90.31 88 SER A O 1
ATOM 758 N N . GLN A 1 89 ? 14.201 -0.085 -21.616 1.00 91.31 89 GLN A N 1
ATOM 759 C CA . GLN A 1 89 ? 15.364 0.153 -20.755 1.00 91.31 89 GLN A CA 1
ATOM 760 C C . GLN A 1 89 ? 14.954 0.784 -19.408 1.00 91.31 89 GLN A C 1
ATOM 762 O O . GLN A 1 89 ? 15.224 1.961 -19.175 1.00 91.31 89 GLN A O 1
ATOM 767 N N . PRO A 1 90 ? 14.296 0.027 -18.508 1.00 91.81 90 PRO A N 1
ATOM 768 C CA . PRO A 1 90 ? 13.879 0.552 -17.212 1.00 91.81 90 PRO A CA 1
ATOM 769 C C . PRO A 1 90 ? 15.090 0.796 -16.304 1.00 91.81 90 PRO A C 1
ATOM 771 O O . PRO A 1 90 ? 16.053 0.015 -16.320 1.00 91.81 90 PRO A O 1
ATOM 774 N N . ASP A 1 91 ? 15.006 1.842 -15.480 1.00 93.12 91 ASP A N 1
ATOM 775 C CA . ASP A 1 91 ? 15.936 2.045 -14.368 1.00 93.12 91 ASP A CA 1
ATOM 776 C C . ASP A 1 91 ? 15.840 0.909 -13.333 1.00 93.12 91 ASP A C 1
ATOM 778 O O . ASP A 1 91 ? 14.947 0.052 -13.384 1.00 93.12 91 ASP A O 1
ATOM 782 N N . ASP A 1 92 ? 16.805 0.869 -12.413 1.00 93.38 92 ASP A N 1
ATOM 783 C CA . ASP A 1 92 ? 16.929 -0.219 -11.440 1.00 93.38 92 ASP A CA 1
ATOM 784 C C . ASP A 1 92 ? 15.693 -0.322 -10.542 1.00 93.38 92 ASP A C 1
ATOM 786 O O . ASP A 1 92 ? 15.147 -1.410 -10.362 1.00 93.38 92 ASP A O 1
ATOM 790 N N . TRP A 1 93 ? 15.183 0.819 -10.071 1.00 92.06 93 TRP A N 1
ATOM 791 C CA . TRP A 1 93 ? 13.995 0.856 -9.223 1.00 92.06 93 TRP A CA 1
ATOM 792 C C . TRP A 1 93 ? 12.759 0.315 -9.951 1.00 92.06 93 TRP A C 1
ATOM 794 O O . TRP A 1 93 ? 12.043 -0.529 -9.419 1.00 92.06 93 TRP A O 1
ATOM 804 N N . THR A 1 94 ? 12.528 0.744 -11.192 1.00 93.62 94 THR A N 1
ATOM 805 C CA . THR A 1 94 ? 11.399 0.305 -12.021 1.00 93.62 94 THR A CA 1
ATOM 806 C C . THR A 1 94 ? 11.490 -1.190 -12.301 1.00 93.62 94 THR A C 1
ATOM 808 O O . THR A 1 94 ? 10.492 -1.909 -12.225 1.00 93.62 94 THR A O 1
ATOM 811 N N . ARG A 1 95 ? 12.693 -1.687 -12.605 1.00 94.69 95 ARG A N 1
ATOM 812 C CA . ARG A 1 95 ? 12.950 -3.113 -12.828 1.00 94.69 95 ARG A CA 1
ATOM 813 C C . ARG A 1 95 ? 12.629 -3.939 -11.585 1.00 94.69 95 ARG A C 1
ATOM 815 O O . ARG A 1 95 ? 11.937 -4.953 -11.703 1.00 94.69 95 ARG A O 1
ATOM 822 N N . ASP A 1 96 ? 13.111 -3.507 -10.425 1.00 94.69 96 ASP A N 1
ATOM 823 C CA . ASP A 1 96 ? 12.883 -4.184 -9.151 1.00 94.69 96 ASP A CA 1
ATOM 824 C C . ASP A 1 96 ? 11.404 -4.151 -8.765 1.00 94.69 96 ASP A C 1
ATOM 826 O O . ASP A 1 96 ? 10.818 -5.196 -8.479 1.00 94.69 96 ASP A O 1
ATOM 830 N N . PHE A 1 97 ? 10.760 -2.986 -8.879 1.00 95.31 97 PHE A N 1
ATOM 831 C CA . PHE A 1 97 ? 9.330 -2.832 -8.638 1.00 95.31 97 PHE A CA 1
ATOM 832 C C . PHE A 1 97 ? 8.500 -3.777 -9.517 1.00 95.31 97 PHE A C 1
ATOM 834 O O . PHE A 1 97 ? 7.640 -4.495 -9.004 1.00 95.31 97 PHE A O 1
ATOM 841 N N . LEU A 1 98 ? 8.751 -3.823 -10.831 1.00 96.00 98 LEU A N 1
ATOM 842 C CA . LEU A 1 98 ? 7.999 -4.682 -11.753 1.00 96.00 98 LEU A CA 1
ATOM 843 C C . LEU A 1 98 ? 8.231 -6.172 -11.478 1.00 96.00 98 LEU A C 1
ATOM 845 O O . LEU A 1 98 ? 7.289 -6.965 -11.568 1.00 96.00 98 LEU A O 1
ATOM 849 N N . ARG A 1 99 ? 9.464 -6.567 -11.137 1.00 96.06 99 ARG A N 1
ATOM 850 C CA . ARG A 1 99 ? 9.793 -7.947 -10.754 1.00 96.06 99 ARG A CA 1
ATOM 851 C C . ARG A 1 99 ? 9.024 -8.355 -9.500 1.00 96.06 99 ARG A C 1
ATOM 853 O O . ARG A 1 99 ? 8.344 -9.384 -9.506 1.00 96.06 99 ARG A O 1
ATOM 860 N N . ASP A 1 100 ? 9.119 -7.548 -8.453 1.00 96.00 100 ASP A N 1
ATOM 861 C CA . ASP A 1 100 ? 8.538 -7.842 -7.149 1.00 96.00 100 ASP A CA 1
ATOM 862 C C . ASP A 1 100 ? 7.001 -7.809 -7.211 1.00 96.00 100 ASP A C 1
ATOM 864 O O . ASP A 1 100 ? 6.339 -8.720 -6.708 1.00 96.00 100 ASP A O 1
ATOM 868 N N . SER A 1 101 ? 6.427 -6.838 -7.930 1.00 96.56 101 SER A N 1
ATOM 869 C CA . SER A 1 101 ? 4.977 -6.740 -8.149 1.00 96.56 101 SER A CA 1
ATOM 870 C C . SER A 1 101 ? 4.445 -7.943 -8.919 1.00 96.56 101 SER A C 1
ATOM 872 O O . SER A 1 101 ? 3.449 -8.547 -8.528 1.00 96.56 101 SER A O 1
ATOM 874 N N . ARG A 1 102 ? 5.136 -8.375 -9.986 1.00 97.19 102 ARG A N 1
ATOM 875 C CA . ARG A 1 102 ? 4.759 -9.592 -10.724 1.00 97.19 102 ARG A CA 1
ATOM 876 C C . ARG A 1 102 ? 4.766 -10.817 -9.809 1.00 97.19 102 ARG A C 1
ATOM 878 O O . ARG A 1 102 ? 3.860 -11.647 -9.897 1.00 97.19 102 ARG A O 1
ATOM 885 N N . MET A 1 103 ? 5.770 -10.944 -8.944 1.00 96.69 103 MET A N 1
ATOM 886 C CA . MET A 1 103 ? 5.854 -12.040 -7.979 1.00 96.69 103 MET A CA 1
ATOM 887 C C . MET A 1 103 ? 4.657 -12.025 -7.017 1.00 96.69 103 MET A C 1
ATOM 889 O O . MET A 1 103 ? 3.986 -13.049 -6.882 1.00 96.69 103 MET A O 1
ATOM 893 N N . ARG A 1 104 ? 4.333 -10.873 -6.416 1.00 96.81 104 ARG A N 1
ATOM 894 C CA . ARG A 1 104 ? 3.201 -10.747 -5.484 1.00 96.81 104 ARG A CA 1
ATOM 895 C C . ARG A 1 104 ? 1.854 -11.014 -6.152 1.00 96.81 104 ARG A C 1
ATOM 897 O O . ARG A 1 104 ? 1.094 -11.858 -5.676 1.00 96.81 104 ARG A O 1
ATOM 904 N N . ILE A 1 105 ? 1.611 -10.399 -7.313 1.00 97.19 105 ILE A N 1
ATOM 905 C CA . ILE A 1 105 ? 0.379 -10.572 -8.099 1.00 97.19 105 ILE A CA 1
ATOM 906 C C . ILE A 1 105 ? 0.160 -12.045 -8.459 1.00 97.19 105 ILE A C 1
ATOM 908 O O . ILE A 1 105 ? -0.934 -12.572 -8.271 1.00 97.19 105 ILE A O 1
ATOM 912 N N . THR A 1 106 ? 1.194 -12.737 -8.949 1.00 97.62 106 THR A N 1
ATOM 913 C CA . THR A 1 106 ? 1.066 -14.147 -9.370 1.00 97.62 106 THR A CA 1
ATOM 914 C C . THR A 1 106 ? 0.857 -15.111 -8.205 1.00 97.62 106 THR A C 1
ATOM 916 O O . THR A 1 106 ? 0.186 -16.126 -8.378 1.00 97.62 106 THR A O 1
ATOM 919 N N . LYS A 1 107 ? 1.386 -14.795 -7.019 1.00 96.62 107 LYS A N 1
ATOM 920 C CA . LYS A 1 107 ? 1.143 -15.566 -5.790 1.00 96.62 107 LYS A CA 1
ATOM 921 C C . LYS A 1 107 ? -0.143 -15.168 -5.064 1.00 96.62 107 LYS A C 1
ATOM 923 O O . LYS A 1 107 ? -0.534 -15.850 -4.123 1.00 96.62 107 LYS A O 1
ATOM 928 N N . GLY A 1 108 ? -0.793 -14.084 -5.483 1.00 96.12 108 GLY A N 1
ATOM 929 C CA . GLY A 1 108 ? -1.987 -13.559 -4.832 1.00 96.12 108 GLY A CA 1
ATOM 930 C C . GLY A 1 108 ? -1.730 -13.015 -3.427 1.00 96.12 108 GLY A C 1
ATOM 931 O O . GLY A 1 108 ? -2.670 -12.992 -2.635 1.00 96.12 108 GLY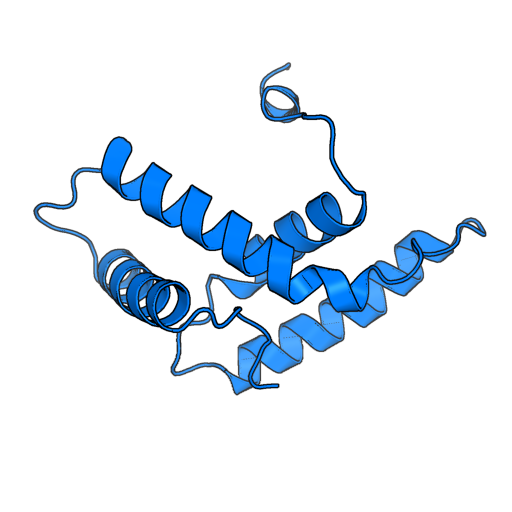 A O 1
ATOM 932 N N . VAL A 1 109 ? -0.502 -12.583 -3.126 1.00 95.62 109 VAL A N 1
ATOM 933 C CA . VAL A 1 109 ? -0.123 -12.004 -1.827 1.00 95.62 109 VAL A CA 1
ATOM 934 C C . VAL A 1 109 ? -0.123 -10.480 -1.902 1.00 95.62 109 VAL A C 1
ATOM 936 O O . VAL A 1 109 ? 0.230 -9.900 -2.927 1.00 95.62 109 VAL A O 1
ATOM 939 N N . SER A 1 110 ? -0.552 -9.826 -0.830 1.00 96.44 110 SER A N 1
ATOM 940 C 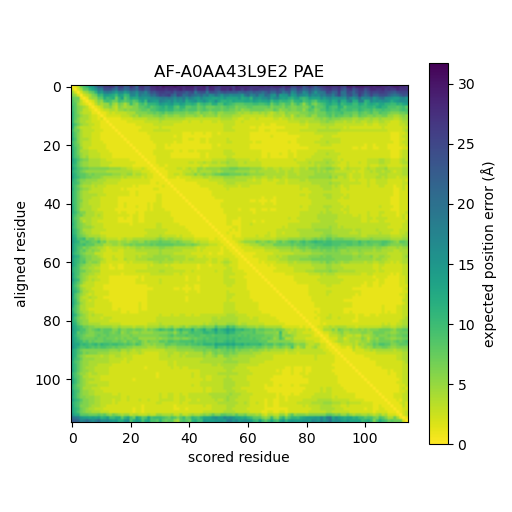CA . SER A 1 110 ? -0.522 -8.374 -0.680 1.00 96.44 110 SER A CA 1
ATOM 941 C C . SER A 1 110 ? 0.805 -7.891 -0.084 1.00 96.44 110 SER A C 1
ATOM 943 O O . SER A 1 110 ? 1.612 -8.675 0.417 1.00 96.44 110 SER A O 1
ATOM 945 N N . LEU A 1 111 ? 1.016 -6.571 -0.069 1.00 96.12 111 LEU A N 1
ATOM 946 C CA . LEU A 1 111 ? 2.163 -5.951 0.610 1.00 96.12 111 LEU A CA 1
ATOM 947 C C . LEU A 1 111 ? 2.211 -6.242 2.124 1.00 96.12 111 LEU A C 1
ATOM 949 O O . LEU A 1 111 ? 3.266 -6.034 2.729 1.00 96.12 111 LEU A O 1
ATOM 953 N N . ILE A 1 112 ? 1.105 -6.716 2.713 1.00 95.75 112 ILE A N 1
ATOM 954 C CA . ILE A 1 112 ? 0.936 -6.914 4.158 1.00 95.75 112 ILE A CA 1
ATOM 955 C C . ILE A 1 112 ? 0.704 -8.377 4.581 1.00 95.75 112 ILE A C 1
ATOM 957 O O . ILE A 1 112 ? 0.638 -8.642 5.776 1.00 95.75 112 ILE A O 1
ATOM 961 N N . ASP A 1 113 ? 0.618 -9.335 3.647 1.00 86.69 113 ASP A N 1
ATOM 962 C CA . ASP A 1 113 ? 0.227 -10.737 3.935 1.00 86.69 113 ASP A CA 1
ATOM 963 C C . ASP A 1 113 ? 1.321 -11.576 4.644 1.00 86.69 113 ASP A C 1
ATOM 965 O O . ASP A 1 113 ? 1.165 -12.780 4.833 1.00 86.69 113 ASP A O 1
ATOM 969 N N . GLU A 1 114 ? 2.428 -10.956 5.060 1.00 72.50 114 GLU A N 1
ATOM 970 C CA . GLU A 1 114 ? 3.583 -11.620 5.690 1.00 72.50 114 GLU A CA 1
ATOM 971 C C . GLU A 1 114 ? 4.153 -10.820 6.878 1.00 72.50 114 GLU A C 1
ATOM 973 O O . GLU A 1 114 ? 5.347 -10.900 7.183 1.00 72.50 114 GLU A O 1
ATOM 978 N N . PHE A 1 115 ? 3.316 -10.004 7.522 1.00 71.44 115 PHE A N 1
ATOM 979 C CA . PHE A 1 115 ? 3.674 -9.269 8.737 1.00 71.44 115 PHE A CA 1
ATOM 980 C C . PHE A 1 115 ? 3.487 -10.096 10.008 1.00 71.44 115 PHE A C 1
ATOM 982 O O . PHE A 1 115 ? 2.516 -10.874 10.101 1.00 71.44 115 PHE A O 1
#

Solvent-accessible surface area (backbone atoms only — not comparable to full-atom values): 6948 Å² total; per-residue (Å²): 140,66,79,86,58,75,80,68,71,94,75,59,74,44,43,61,53,19,53,58,50,39,71,68,40,70,81,46,52,86,93,34,52,71,61,37,44,53,52,50,54,53,46,52,58,53,50,53,50,63,63,33,67,87,74,47,77,80,66,86,68,32,74,78,45,28,54,57,37,31,40,51,52,50,50,53,51,56,52,49,46,70,74,75,51,80,72,90,76,58,54,71,67,58,48,51,49,53,53,52,48,52,52,30,61,76,70,72,45,30,99,63,75,84,113